Protein AF-A0A7V4G139-F1 (afdb_monomer_lite)

Secondary structure (DSSP, 8-state):
-------PPEEEEEE-TTSEEEEEEEEE-SS-EEEEEEEEEHHHHHHTHHHHHHHHHH---------

pLDDT: mean 84.59, std 18.32, range [36.72, 98.06]

Foldseek 3Di:
DPPPCLFAWDWDWDADPVQKIKIWTWGDAPVDIDIDIDIDGNVVCVVCVVVVVVVVSPDDDDHPDDD

Structure (mmCIF, N/CA/C/O backbone):
data_AF-A0A7V4G139-F1
#
_entry.id   AF-A0A7V4G139-F1
#
loop_
_atom_site.group_PDB
_atom_site.id
_atom_site.type_symbol
_atom_site.label_atom_id
_atom_site.label_alt_id
_atom_site.label_comp_id
_atom_site.label_asym_id
_atom_site.label_entity_id
_atom_site.label_seq_id
_atom_site.pdbx_PDB_ins_code
_atom_site.Cartn_x
_atom_site.Cartn_y
_atom_site.Cartn_z
_atom_site.occupancy
_atom_site.B_iso_or_equiv
_atom_site.auth_seq_id
_atom_site.auth_comp_id
_atom_site.auth_asym_id
_atom_site.auth_atom_id
_atom_site.pdbx_PDB_model_num
ATOM 1 N N . MET A 1 1 ? 9.139 -8.724 -29.113 1.00 37.00 1 MET A N 1
ATOM 2 C CA . MET A 1 1 ? 9.667 -8.742 -27.734 1.00 37.00 1 MET A CA 1
ATOM 3 C C . MET A 1 1 ? 8.591 -8.176 -26.831 1.00 37.00 1 MET A C 1
ATOM 5 O O . MET A 1 1 ? 8.170 -7.048 -27.046 1.00 37.00 1 MET A O 1
ATOM 9 N N . ILE A 1 2 ? 8.049 -9.002 -25.942 1.00 37.75 2 ILE A N 1
ATOM 10 C CA . ILE A 1 2 ? 7.041 -8.590 -24.966 1.00 37.75 2 ILE A CA 1
ATOM 11 C C . ILE A 1 2 ? 7.849 -8.019 -23.807 1.00 37.75 2 ILE A C 1
ATOM 13 O O . ILE A 1 2 ? 8.499 -8.791 -23.106 1.00 37.75 2 ILE A O 1
ATOM 17 N N . ASP A 1 3 ? 7.871 -6.697 -23.634 1.00 45.62 3 ASP A N 1
ATOM 18 C CA . ASP A 1 3 ? 8.350 -6.134 -22.371 1.00 45.62 3 ASP A CA 1
ATOM 19 C C . ASP A 1 3 ? 7.278 -6.421 -21.314 1.00 45.62 3 ASP A C 1
ATOM 21 O O . ASP A 1 3 ? 6.336 -5.666 -21.081 1.00 45.62 3 ASP A O 1
ATOM 25 N N . GLY A 1 4 ? 7.349 -7.644 -20.798 1.00 45.97 4 GLY A N 1
ATOM 26 C CA . GLY A 1 4 ? 6.481 -8.204 -19.781 1.00 45.97 4 GLY A CA 1
ATOM 27 C C . GLY A 1 4 ? 7.010 -7.901 -18.391 1.00 45.97 4 GLY A C 1
ATOM 28 O O . GLY A 1 4 ? 6.949 -8.768 -17.526 1.00 45.97 4 GLY A O 1
ATOM 29 N N . SER A 1 5 ? 7.512 -6.689 -18.143 1.00 47.28 5 SER A N 1
ATOM 30 C CA . SER A 1 5 ? 7.649 -6.227 -16.767 1.00 47.28 5 SER A CA 1
ATOM 31 C C . SER A 1 5 ? 6.252 -5.925 -16.230 1.00 47.28 5 SER A C 1
ATOM 33 O O . SER A 1 5 ? 5.836 -4.769 -16.102 1.00 47.28 5 SER A O 1
ATOM 35 N N . SER A 1 6 ? 5.511 -6.985 -15.892 1.00 55.00 6 SER A N 1
ATOM 36 C CA . SER A 1 6 ? 4.463 -6.963 -14.874 1.00 55.00 6 SER A CA 1
ATOM 37 C C . SER A 1 6 ? 5.130 -6.571 -13.558 1.00 55.00 6 SER A C 1
ATOM 39 O O . SER A 1 6 ? 5.424 -7.407 -12.707 1.00 55.00 6 SER A O 1
ATOM 41 N N . GLY A 1 7 ? 5.489 -5.290 -13.454 1.00 62.44 7 GLY A N 1
ATOM 42 C CA . GLY A 1 7 ? 6.204 -4.739 -12.322 1.00 62.44 7 GLY A CA 1
ATOM 43 C C . GLY A 1 7 ? 5.348 -4.942 -11.090 1.00 62.44 7 GLY A C 1
ATOM 44 O O . GLY A 1 7 ? 4.233 -4.426 -11.004 1.00 62.44 7 GLY A O 1
ATOM 45 N N . ARG A 1 8 ? 5.853 -5.747 -10.160 1.00 77.69 8 ARG A N 1
ATOM 46 C CA . ARG A 1 8 ? 5.173 -6.021 -8.903 1.00 77.69 8 ARG A CA 1
ATOM 47 C C . ARG A 1 8 ? 5.104 -4.727 -8.104 1.00 77.69 8 ARG A C 1
ATOM 49 O O . ARG A 1 8 ? 6.131 -4.125 -7.805 1.00 77.69 8 ARG A O 1
ATOM 56 N N . PHE A 1 9 ? 3.896 -4.330 -7.736 1.00 87.00 9 PHE A N 1
ATOM 57 C CA . PHE A 1 9 ? 3.716 -3.291 -6.738 1.00 87.00 9 PHE A CA 1
ATOM 58 C C . PHE A 1 9 ? 4.002 -3.844 -5.347 1.00 87.00 9 PHE A C 1
ATOM 60 O O . PHE A 1 9 ? 3.567 -4.945 -4.998 1.00 87.00 9 PHE A O 1
ATOM 67 N N . VAL A 1 10 ? 4.696 -3.053 -4.540 1.00 92.94 10 VAL A N 1
ATOM 68 C CA . VAL A 1 10 ? 4.780 -3.244 -3.096 1.00 92.94 10 VAL A CA 1
ATOM 69 C C . VAL A 1 10 ? 3.646 -2.449 -2.466 1.00 92.94 10 VAL A C 1
ATOM 71 O O . VAL A 1 10 ? 3.572 -1.231 -2.636 1.00 92.94 10 VAL A O 1
ATOM 74 N N . LEU A 1 11 ? 2.747 -3.143 -1.770 1.00 94.12 11 LEU A N 1
ATOM 75 C CA . LEU A 1 11 ? 1.668 -2.507 -1.025 1.00 94.12 11 LEU A CA 1
ATOM 76 C C . LEU A 1 11 ? 2.152 -2.131 0.372 1.00 94.12 11 LEU A C 1
ATOM 78 O O . LEU A 1 11 ? 2.780 -2.938 1.056 1.00 94.12 11 LEU A O 1
ATOM 82 N N . VAL A 1 12 ? 1.818 -0.919 0.798 1.00 96.00 12 VAL A N 1
ATOM 83 C CA . VAL A 1 12 ? 2.106 -0.399 2.135 1.00 96.00 12 VAL A CA 1
ATOM 84 C C . VAL A 1 12 ? 0.814 0.085 2.773 1.00 96.00 12 VAL A C 1
ATOM 86 O O . VAL A 1 12 ? 0.020 0.767 2.132 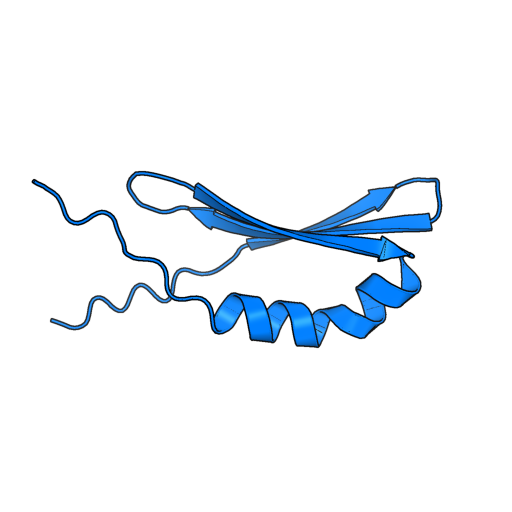1.00 96.00 12 VAL A O 1
ATOM 89 N N . ASN A 1 13 ? 0.590 -0.269 4.034 1.00 95.81 13 ASN A N 1
ATOM 90 C CA . ASN A 1 13 ? -0.550 0.207 4.809 1.00 95.81 13 ASN A CA 1
ATOM 91 C C . ASN A 1 13 ? -0.022 0.977 6.019 1.00 95.81 13 ASN A C 1
ATOM 93 O O . ASN A 1 13 ? 0.722 0.429 6.830 1.00 95.81 13 ASN A O 1
ATOM 97 N N . LEU A 1 14 ? -0.381 2.254 6.103 1.00 96.00 14 LEU A N 1
ATOM 98 C CA . LEU A 1 14 ? 0.039 3.164 7.160 1.00 96.00 14 LEU A CA 1
ATOM 99 C C . LEU A 1 14 ? -1.210 3.672 7.868 1.00 96.00 14 LEU A C 1
ATOM 101 O O . LEU A 1 14 ? -1.967 4.457 7.298 1.00 96.00 14 LEU A O 1
ATOM 105 N N . THR A 1 15 ? -1.432 3.228 9.100 1.00 95.38 15 THR A N 1
ATOM 106 C CA . THR A 1 15 ? -2.568 3.674 9.913 1.00 95.38 15 THR A CA 1
ATOM 107 C C . THR A 1 15 ? -2.087 4.678 10.950 1.00 95.38 15 THR A C 1
ATOM 109 O O . THR A 1 15 ? -1.190 4.388 11.739 1.00 95.38 15 THR A O 1
ATOM 112 N N . GLY A 1 16 ? -2.655 5.882 10.902 1.00 91.69 16 GLY A N 1
ATOM 113 C CA . GLY A 1 16 ? -2.374 6.954 11.847 1.00 91.69 16 GLY A CA 1
ATOM 114 C C . GLY A 1 16 ? -3.276 6.889 13.086 1.00 91.69 16 GLY A C 1
ATOM 115 O O . GLY A 1 16 ? -4.320 6.236 13.064 1.00 91.69 16 GLY A O 1
ATOM 116 N N . PRO A 1 17 ? -2.927 7.617 14.160 1.00 89.94 17 PRO A N 1
ATOM 117 C CA . PRO A 1 17 ? -3.661 7.585 15.429 1.00 89.94 17 PRO A CA 1
ATOM 118 C C . PRO A 1 17 ? -5.090 8.148 15.335 1.00 89.94 17 PRO A C 1
ATOM 120 O O . PRO A 1 17 ? -5.916 7.878 16.197 1.00 89.94 17 PRO A O 1
ATOM 123 N N . SER A 1 18 ? -5.403 8.916 14.288 1.00 91.62 18 SER A N 1
ATOM 124 C CA . SER A 1 18 ? -6.698 9.586 14.098 1.00 91.62 18 SER A CA 1
ATOM 125 C C . SER A 1 18 ? -7.732 8.747 13.333 1.00 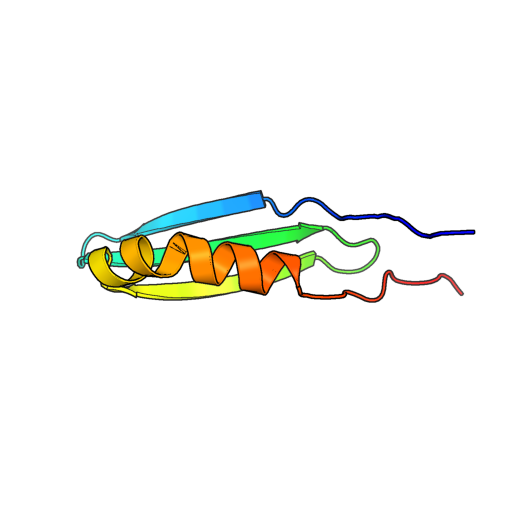91.62 18 SER A C 1
ATOM 127 O O . SER A 1 18 ? -8.663 9.312 12.765 1.00 91.62 18 SER A O 1
ATOM 129 N N . GLY A 1 19 ? -7.545 7.425 13.230 1.00 92.62 19 GLY A N 1
ATOM 130 C CA . GLY A 1 19 ? -8.447 6.549 12.466 1.00 92.62 19 GLY A CA 1
ATOM 131 C C . GLY A 1 19 ? -8.403 6.783 10.951 1.00 92.62 19 GLY A C 1
ATOM 132 O O . GLY A 1 19 ? -9.354 6.468 10.238 1.00 92.62 19 GLY A O 1
ATOM 133 N N . LYS A 1 20 ? -7.308 7.370 10.453 1.00 97.12 20 LYS A N 1
ATOM 134 C CA . LYS A 1 20 ? -7.038 7.532 9.022 1.00 97.12 20 LYS A CA 1
ATOM 135 C C . LYS A 1 20 ? -5.971 6.540 8.589 1.00 97.12 20 LYS A C 1
ATOM 137 O O . LYS A 1 20 ? -4.971 6.355 9.283 1.00 97.12 20 LYS A O 1
ATOM 142 N N . THR A 1 21 ? -6.151 5.965 7.409 1.00 97.94 21 THR A N 1
ATOM 143 C CA . THR A 1 21 ? -5.194 5.035 6.810 1.00 97.94 21 THR A CA 1
ATOM 144 C C . THR A 1 21 ? -4.775 5.524 5.433 1.00 97.94 21 THR A C 1
ATOM 146 O O . THR A 1 21 ? -5.582 6.051 4.669 1.00 97.94 21 THR A O 1
ATOM 149 N N . ILE A 1 22 ? -3.499 5.330 5.114 1.00 98.06 22 ILE A N 1
ATOM 150 C CA . ILE A 1 22 ? -2.949 5.450 3.769 1.00 98.06 22 ILE A CA 1
ATOM 151 C C . ILE A 1 22 ? -2.643 4.037 3.276 1.00 98.06 22 ILE A C 1
ATOM 153 O O . ILE A 1 22 ? -1.800 3.346 3.850 1.00 98.06 22 ILE A O 1
ATOM 157 N N . LEU A 1 23 ? -3.308 3.621 2.203 1.00 98.06 23 LEU A N 1
ATOM 158 C CA . LEU A 1 23 ? -2.924 2.452 1.423 1.00 98.06 23 LEU A CA 1
ATOM 159 C C . LEU A 1 23 ? -2.118 2.933 0.215 1.00 98.06 23 LEU A C 1
ATOM 161 O O . LEU A 1 23 ? -2.625 3.676 -0.623 1.00 98.06 23 LEU A O 1
ATOM 165 N N . GLY A 1 24 ? -0.847 2.556 0.154 1.00 97.25 24 GLY A N 1
ATOM 166 C CA . GLY A 1 24 ? 0.068 2.906 -0.926 1.00 97.25 24 GLY A CA 1
ATOM 167 C C . GLY A 1 24 ? 0.433 1.695 -1.776 1.00 97.25 24 GLY A C 1
ATOM 168 O O . GLY A 1 24 ? 0.547 0.585 -1.263 1.00 97.25 24 GLY A O 1
ATOM 169 N N . ALA A 1 25 ? 0.664 1.920 -3.064 1.00 96.44 25 ALA A N 1
ATOM 170 C CA . ALA A 1 25 ? 1.272 0.972 -3.981 1.00 96.44 25 ALA A CA 1
ATOM 171 C C . ALA A 1 25 ? 2.503 1.610 -4.626 1.00 96.44 25 ALA A C 1
ATOM 173 O O . ALA A 1 25 ? 2.415 2.686 -5.223 1.00 96.44 25 ALA A O 1
ATOM 174 N N . ILE A 1 26 ? 3.644 0.939 -4.497 1.00 93.94 26 ILE A N 1
ATOM 175 C CA . ILE A 1 26 ? 4.949 1.438 -4.927 1.00 93.94 26 ILE A CA 1
ATOM 176 C C . ILE A 1 26 ? 5.488 0.522 -6.015 1.00 93.94 26 ILE A C 1
ATOM 178 O O . ILE A 1 26 ? 5.612 -0.684 -5.801 1.00 93.94 26 ILE A O 1
ATOM 182 N N . ARG A 1 27 ? 5.837 1.087 -7.169 1.00 90.19 27 ARG A N 1
ATOM 183 C CA . ARG A 1 27 ? 6.532 0.375 -8.242 1.00 90.19 27 ARG A CA 1
ATOM 184 C C . ARG A 1 27 ? 7.792 1.147 -8.637 1.00 90.19 27 ARG A C 1
ATOM 186 O O . ARG A 1 27 ? 7.667 2.210 -9.249 1.00 90.19 27 ARG A O 1
ATOM 193 N N . PRO A 1 28 ? 8.991 0.614 -8.357 1.00 88.06 28 PRO A N 1
ATOM 194 C CA . PRO A 1 28 ? 10.218 1.113 -8.964 1.00 88.06 28 PRO A CA 1
ATOM 195 C C . PRO A 1 28 ? 10.152 0.945 -10.489 1.00 88.06 28 PRO A C 1
ATOM 197 O O . PRO A 1 28 ? 9.816 -0.132 -10.989 1.00 88.06 28 PRO A O 1
ATOM 200 N N . GLY A 1 29 ? 10.418 2.019 -11.221 1.00 84.00 29 GLY A N 1
ATOM 201 C CA . GLY A 1 29 ? 10.722 2.002 -12.650 1.00 84.00 29 GLY A CA 1
ATOM 202 C C . GLY A 1 29 ? 12.192 2.354 -12.876 1.00 84.00 29 GLY A C 1
ATOM 203 O O . GLY A 1 29 ? 12.902 2.682 -11.930 1.00 84.00 29 GLY A O 1
ATOM 204 N N . GLU A 1 30 ? 12.638 2.282 -14.127 1.00 79.19 30 GLU A N 1
ATOM 205 C CA . GLU A 1 30 ? 14.049 2.479 -14.496 1.00 79.19 30 GLU A CA 1
ATOM 206 C C . GLU A 1 30 ? 14.539 3.908 -14.214 1.00 79.19 30 GLU A C 1
ATOM 208 O O . GLU A 1 30 ? 15.610 4.089 -13.645 1.00 79.19 30 GLU A O 1
ATOM 213 N N . GLU A 1 31 ? 13.728 4.918 -14.541 1.00 84.31 31 GLU A N 1
ATOM 214 C CA . GLU A 1 31 ? 14.077 6.340 -14.361 1.00 84.31 31 GLU A CA 1
ATOM 215 C C . GLU A 1 31 ? 13.295 7.011 -13.221 1.00 84.31 31 GLU A C 1
ATOM 217 O O . GLU A 1 31 ? 13.677 8.064 -12.713 1.00 84.31 31 GLU A O 1
ATOM 222 N N . GLN A 1 32 ? 12.173 6.414 -12.812 1.00 85.12 32 GLN A N 1
ATOM 223 C CA . GLN A 1 32 ? 11.272 6.987 -11.816 1.00 85.12 32 GLN A CA 1
ATOM 224 C C . GLN A 1 32 ? 10.538 5.906 -11.029 1.00 85.12 32 GLN A C 1
ATOM 226 O O . GLN A 1 32 ? 10.213 4.842 -11.553 1.00 85.12 32 GLN A O 1
ATOM 231 N N . THR A 1 33 ? 10.206 6.204 -9.774 1.00 89.62 33 THR A N 1
ATOM 232 C CA . THR A 1 33 ? 9.343 5.346 -8.955 1.00 89.62 33 THR A CA 1
ATOM 233 C C . THR A 1 33 ? 7.916 5.871 -8.974 1.00 89.62 33 THR A C 1
ATOM 235 O O . THR A 1 33 ? 7.669 7.056 -8.752 1.00 89.62 33 THR A O 1
ATOM 238 N N . TRP A 1 34 ? 6.967 4.975 -9.211 1.00 91.00 34 TRP A N 1
ATOM 239 C CA . TRP A 1 34 ? 5.546 5.280 -9.192 1.00 91.00 34 TRP A CA 1
ATOM 240 C C . TRP A 1 34 ? 4.963 4.997 -7.813 1.00 91.00 34 TRP A C 1
ATOM 242 O O . TRP A 1 34 ? 5.096 3.888 -7.293 1.00 91.00 34 TRP A O 1
ATOM 252 N N . PHE A 1 35 ? 4.286 5.997 -7.251 1.00 94.56 35 PHE A N 1
ATOM 253 C CA . PHE A 1 35 ? 3.560 5.904 -5.989 1.00 94.56 35 PHE A CA 1
ATOM 254 C C . PHE A 1 35 ? 2.087 6.218 -6.236 1.00 94.56 35 PHE A C 1
ATOM 256 O O . PHE A 1 35 ? 1.736 7.338 -6.602 1.00 94.56 35 PHE A O 1
ATOM 263 N N . VAL A 1 36 ? 1.222 5.235 -6.012 1.00 95.50 36 VAL A N 1
ATOM 264 C CA . VAL A 1 36 ? -0.234 5.411 -6.021 1.00 95.50 36 VAL A CA 1
ATOM 265 C C . VAL A 1 36 ? -0.706 5.321 -4.581 1.00 95.50 36 VAL A C 1
ATOM 267 O O . VAL A 1 36 ? -0.288 4.414 -3.866 1.00 95.50 36 VAL A O 1
ATOM 270 N N . LYS A 1 37 ? -1.554 6.247 -4.131 1.00 96.50 37 LYS A N 1
ATOM 271 C CA . LYS A 1 37 ? -2.067 6.238 -2.758 1.00 96.50 37 LYS A CA 1
ATOM 272 C C . LYS A 1 37 ? -3.576 6.422 -2.711 1.00 96.50 37 LYS A C 1
ATOM 274 O O . LYS A 1 37 ? -4.127 7.229 -3.454 1.00 96.50 37 LYS A O 1
ATOM 279 N N . MET A 1 38 ? -4.201 5.717 -1.780 1.00 97.88 38 MET A N 1
ATOM 280 C CA . MET A 1 38 ? -5.563 5.929 -1.311 1.00 97.88 38 MET A CA 1
ATOM 281 C C . MET A 1 38 ? -5.497 6.319 0.164 1.00 97.88 38 MET A C 1
ATOM 283 O O . MET A 1 38 ? -4.739 5.735 0.937 1.00 97.88 38 MET A O 1
ATOM 287 N N . THR A 1 39 ? -6.251 7.338 0.562 1.00 97.06 39 THR A N 1
ATOM 288 C CA . THR A 1 39 ? -6.267 7.838 1.940 1.00 97.06 39 THR A CA 1
ATOM 289 C C . THR A 1 39 ? -7.696 8.120 2.362 1.00 97.06 39 THR A C 1
ATOM 291 O O . THR A 1 39 ? -8.448 8.724 1.604 1.00 97.06 39 THR A O 1
ATOM 294 N N . GLY A 1 40 ? -8.061 7.701 3.568 1.00 96.69 40 GLY A N 1
ATOM 295 C CA . GLY A 1 40 ? -9.411 7.868 4.093 1.00 96.69 40 GLY A CA 1
ATOM 296 C C . GLY A 1 40 ? -9.544 7.295 5.497 1.00 96.69 40 GLY A C 1
ATOM 297 O O . GLY A 1 40 ? -8.545 6.935 6.123 1.00 96.69 40 GLY A O 1
ATOM 298 N N . ASP A 1 41 ? -10.776 7.227 5.992 1.00 97.81 41 ASP A N 1
ATOM 299 C CA . ASP A 1 41 ? -11.106 6.503 7.222 1.00 97.81 41 ASP A CA 1
ATOM 300 C C . ASP A 1 41 ? -10.650 5.046 7.129 1.00 97.81 41 ASP A C 1
ATOM 302 O O . ASP A 1 41 ? -10.813 4.404 6.090 1.00 97.81 41 ASP A O 1
ATOM 306 N N . SER A 1 42 ? -10.065 4.524 8.208 1.00 96.69 42 SER A N 1
ATOM 307 C CA . SER A 1 42 ? -9.440 3.197 8.221 1.00 96.69 42 SER A CA 1
ATOM 308 C C . SER A 1 42 ? -10.395 2.087 7.784 1.00 96.69 42 SER A C 1
ATOM 310 O O . SER A 1 42 ? -10.005 1.211 7.014 1.00 96.69 42 SER A O 1
ATOM 312 N N . GLU A 1 43 ? -11.658 2.152 8.209 1.00 96.62 43 GLU A N 1
ATOM 313 C CA . GLU A 1 43 ? -12.682 1.187 7.802 1.00 96.62 43 GLU A CA 1
ATOM 314 C C . GLU A 1 43 ? -12.992 1.257 6.305 1.00 96.62 43 GLU A C 1
ATOM 316 O O . GLU A 1 43 ? -13.125 0.222 5.655 1.00 96.62 43 GLU A O 1
ATOM 3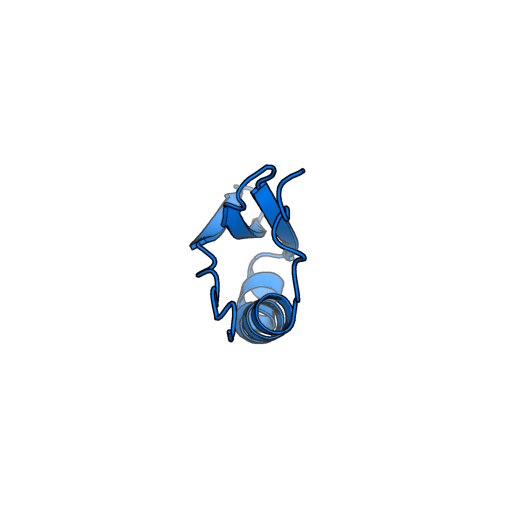21 N N . LEU A 1 44 ? -13.076 2.464 5.741 1.00 97.31 44 LEU A N 1
ATOM 322 C CA . LEU A 1 44 ? -13.330 2.644 4.314 1.00 97.31 44 LEU A CA 1
ATOM 323 C C . LEU A 1 44 ? -12.139 2.151 3.488 1.00 97.31 44 LEU A C 1
ATOM 325 O O . LEU A 1 44 ? -12.316 1.417 2.524 1.00 97.31 44 LEU A O 1
ATOM 329 N N . VAL A 1 45 ? -10.916 2.485 3.906 1.00 97.44 45 VAL A N 1
ATOM 330 C CA . VAL A 1 45 ? -9.691 2.029 3.235 1.00 97.44 45 VAL A CA 1
ATOM 331 C C . VAL A 1 45 ? -9.562 0.505 3.273 1.00 97.44 45 VAL A C 1
ATOM 333 O O . VAL A 1 45 ? -9.095 -0.091 2.304 1.00 97.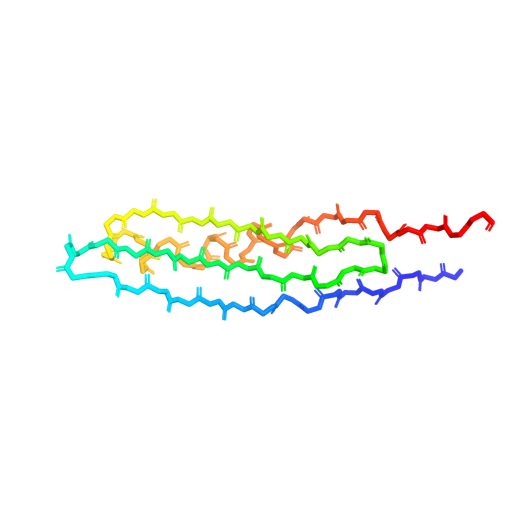44 45 VAL A O 1
ATOM 336 N N . ALA A 1 46 ? -9.988 -0.135 4.365 1.00 96.25 46 ALA A N 1
ATOM 337 C CA . ALA A 1 46 ? -10.020 -1.590 4.462 1.00 96.25 46 ALA A CA 1
ATOM 338 C C . ALA A 1 46 ? -11.042 -2.213 3.496 1.00 96.25 46 ALA A C 1
ATOM 340 O O . ALA A 1 46 ? -10.711 -3.193 2.832 1.00 96.25 46 ALA A O 1
ATOM 341 N N . ARG A 1 47 ? -12.244 -1.629 3.379 1.00 98.00 47 ARG A N 1
ATOM 342 C CA . ARG A 1 47 ? -13.301 -2.089 2.455 1.00 98.00 47 ARG A CA 1
ATOM 343 C C . ARG A 1 47 ? -12.906 -1.929 0.986 1.00 98.00 47 ARG A C 1
ATOM 345 O O . ARG A 1 47 ? -13.116 -2.837 0.195 1.00 98.00 47 ARG A O 1
ATOM 352 N N . GLU A 1 48 ? -12.266 -0.816 0.640 1.00 97.75 48 GLU A N 1
ATOM 353 C CA . GLU A 1 48 ? -11.867 -0.499 -0.740 1.00 97.75 48 GLU A CA 1
ATOM 354 C C . GLU A 1 48 ? -10.519 -1.113 -1.150 1.00 97.75 48 GLU A C 1
ATOM 356 O O . GLU A 1 48 ? -10.033 -0.885 -2.260 1.00 97.75 48 GLU A O 1
ATOM 361 N N . ARG A 1 49 ? -9.881 -1.897 -0.273 1.00 95.88 49 ARG A N 1
ATOM 362 C CA . ARG A 1 49 ? -8.553 -2.466 -0.523 1.00 95.88 49 ARG A CA 1
ATOM 363 C C . ARG A 1 49 ? -8.498 -3.264 -1.829 1.00 95.88 49 ARG A C 1
ATOM 365 O O . ARG A 1 49 ? -7.589 -3.050 -2.626 1.00 95.88 49 ARG A O 1
ATOM 372 N N . GLU A 1 50 ? -9.443 -4.171 -2.059 1.00 96.62 50 GLU A N 1
ATOM 373 C CA . GLU A 1 50 ? -9.438 -5.029 -3.252 1.00 96.62 50 GLU A CA 1
ATOM 374 C C . GLU A 1 50 ? -9.664 -4.225 -4.539 1.00 96.62 50 GLU A C 1
ATOM 376 O O . GLU A 1 50 ? -8.991 -4.454 -5.549 1.00 96.62 50 GLU A O 1
ATOM 381 N N . ALA A 1 51 ? -10.554 -3.229 -4.484 1.00 97.38 51 ALA A N 1
ATOM 382 C CA . ALA A 1 51 ? -10.794 -2.306 -5.587 1.00 97.38 51 ALA A CA 1
ATOM 383 C C . ALA A 1 51 ? -9.529 -1.499 -5.918 1.00 97.38 51 ALA A C 1
ATOM 385 O O . ALA A 1 51 ? -9.142 -1.397 -7.084 1.00 97.38 51 ALA A O 1
ATOM 386 N N . PHE A 1 52 ? -8.829 -1.004 -4.894 1.00 96.69 52 PHE A N 1
ATOM 387 C CA . PHE A 1 52 ? -7.549 -0.321 -5.048 1.00 96.69 52 PHE A CA 1
ATOM 388 C C . PHE A 1 52 ? -6.474 -1.231 -5.658 1.00 96.69 52 PHE A C 1
ATOM 390 O O . PHE A 1 52 ? -5.779 -0.825 -6.589 1.00 96.69 52 PHE A O 1
ATOM 397 N N . GLU A 1 53 ? -6.348 -2.475 -5.189 1.00 94.81 53 GLU A N 1
ATOM 398 C CA . GLU A 1 53 ? -5.398 -3.445 -5.745 1.00 94.81 53 GLU A CA 1
ATOM 399 C C . GLU A 1 53 ? -5.688 -3.757 -7.223 1.00 94.81 53 GLU A C 1
ATOM 401 O O . GLU A 1 53 ? -4.758 -3.836 -8.030 1.00 94.81 53 GLU A O 1
ATOM 406 N N . SER A 1 54 ? -6.963 -3.904 -7.593 1.00 94.69 54 SER A N 1
ATOM 407 C CA . SER A 1 54 ? -7.393 -4.088 -8.985 1.00 94.69 54 SER A CA 1
ATOM 408 C C . SER A 1 54 ? -7.055 -2.868 -9.848 1.00 94.69 54 SER A C 1
ATOM 410 O O . SER A 1 54 ? -6.427 -3.003 -10.902 1.00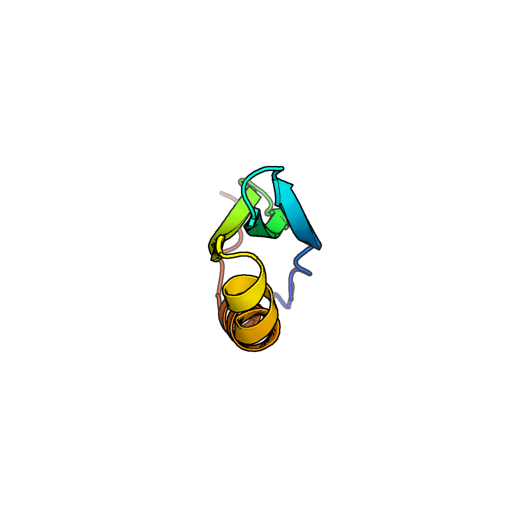 94.69 54 SER A O 1
ATOM 412 N N . PHE A 1 55 ? -7.380 -1.666 -9.363 1.00 94.81 55 PHE A N 1
ATOM 413 C CA . PHE A 1 55 ? -7.048 -0.410 -10.029 1.00 94.81 55 PHE A CA 1
ATOM 414 C C . PHE A 1 55 ? -5.545 -0.304 -10.294 1.00 94.81 55 PHE A C 1
ATOM 416 O O . PHE A 1 55 ? -5.131 -0.113 -11.435 1.00 94.81 55 PHE A O 1
ATOM 423 N N . VAL A 1 56 ? -4.719 -0.516 -9.271 1.00 93.00 56 VAL A N 1
ATOM 424 C CA . VAL A 1 56 ? -3.257 -0.454 -9.373 1.00 93.00 56 VAL A CA 1
ATOM 425 C C . VAL A 1 56 ? -2.714 -1.471 -10.384 1.00 93.00 56 VAL A C 1
ATOM 427 O O . VAL A 1 56 ? -1.851 -1.122 -11.189 1.00 93.00 56 VAL A O 1
ATOM 430 N N . LYS A 1 57 ? -3.241 -2.704 -10.410 1.00 89.81 57 LYS A N 1
ATOM 431 C CA . LYS A 1 57 ? -2.867 -3.733 -11.401 1.00 89.81 57 LYS A CA 1
ATOM 432 C C . LYS A 1 57 ? -3.261 -3.361 -12.834 1.00 89.81 57 LYS A C 1
ATOM 434 O O . LYS A 1 57 ? -2.607 -3.811 -13.772 1.00 89.81 57 LYS A O 1
ATOM 439 N N . SER A 1 58 ? -4.306 -2.554 -13.013 1.00 90.69 58 SER A N 1
ATOM 440 C CA . SER A 1 58 ? -4.745 -2.086 -14.334 1.00 90.69 58 SER A CA 1
ATOM 441 C C . SER A 1 58 ? -3.854 -0.981 -14.918 1.00 90.69 58 SER A C 1
ATOM 443 O O . SER A 1 58 ? -3.868 -0.746 -16.130 1.00 90.69 58 SER A O 1
ATOM 445 N N . LEU A 1 59 ? -3.056 -0.310 -14.076 1.00 89.19 59 LEU A N 1
ATOM 446 C CA . LEU A 1 59 ? -2.209 0.796 -14.501 1.00 89.19 59 LEU A CA 1
ATOM 447 C C . LEU A 1 59 ? -1.069 0.307 -15.398 1.00 89.19 59 LEU A C 1
ATOM 449 O O . LEU A 1 59 ? -0.276 -0.567 -15.043 1.00 89.19 59 LEU A O 1
ATOM 453 N N . ARG A 1 60 ? -0.954 0.935 -16.569 1.00 85.12 60 ARG A N 1
ATOM 454 C CA . ARG A 1 60 ? 0.154 0.722 -17.500 1.00 85.12 60 ARG A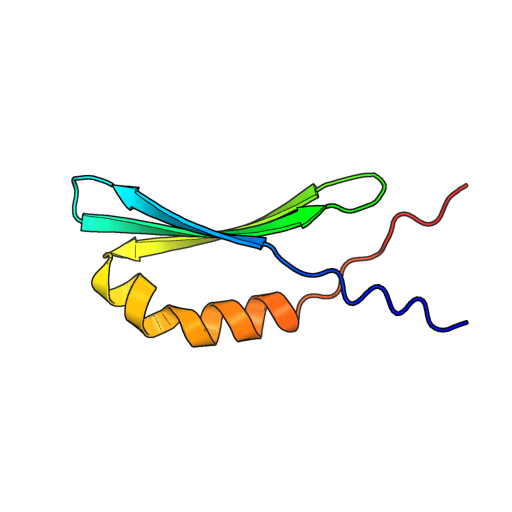 CA 1
ATOM 455 C C . ARG A 1 60 ? 1.141 1.865 -17.353 1.00 85.12 60 ARG A C 1
ATOM 457 O O . ARG A 1 60 ? 0.787 3.023 -17.539 1.00 85.12 60 ARG A O 1
ATOM 464 N N . PHE A 1 61 ? 2.388 1.522 -17.068 1.00 77.31 61 PHE A N 1
ATOM 465 C CA . PHE A 1 61 ? 3.472 2.487 -16.955 1.00 77.31 61 PHE A CA 1
ATOM 466 C C . PHE A 1 61 ? 4.384 2.298 -18.147 1.00 77.31 61 PHE A C 1
ATOM 468 O O . PHE A 1 61 ? 4.767 1.169 -18.460 1.00 77.31 61 PHE A O 1
ATOM 475 N N . ARG A 1 62 ? 4.720 3.395 -18.819 1.00 68.69 62 ARG A N 1
ATOM 476 C CA . ARG A 1 62 ? 5.727 3.359 -19.870 1.00 68.69 62 ARG A CA 1
ATOM 477 C C . ARG A 1 62 ? 7.083 3.262 -19.171 1.00 68.69 62 ARG A C 1
ATOM 479 O O . ARG A 1 62 ? 7.464 4.202 -18.483 1.00 68.69 62 ARG A O 1
ATOM 486 N N . GLY A 1 63 ? 7.739 2.104 -19.278 1.00 59.22 63 GLY A N 1
ATOM 487 C CA . GLY A 1 63 ? 9.147 1.965 -18.904 1.00 59.22 63 GLY A CA 1
ATOM 488 C C . GLY A 1 63 ? 9.962 2.979 -19.699 1.00 59.22 63 GLY A C 1
ATOM 489 O O . GLY A 1 63 ? 9.637 3.249 -20.864 1.00 59.22 63 GLY A O 1
ATOM 490 N N . GLY A 1 64 ? 10.935 3.603 -19.048 1.00 52.66 64 GLY A N 1
ATOM 491 C CA . GLY A 1 64 ? 11.854 4.527 -19.691 1.00 52.66 64 GLY A CA 1
ATOM 492 C C . GLY A 1 64 ? 12.634 3.780 -20.759 1.00 52.66 64 GLY A C 1
ATOM 493 O O . GLY A 1 64 ? 13.610 3.109 -20.459 1.00 52.66 64 GLY A O 1
ATOM 494 N N . ARG A 1 65 ? 12.183 3.831 -22.019 1.00 46.84 65 ARG A N 1
ATOM 495 C CA . ARG A 1 65 ? 13.011 3.351 -23.126 1.00 46.84 65 ARG A CA 1
ATOM 496 C C . ARG A 1 65 ? 14.167 4.324 -23.273 1.00 46.84 65 ARG A C 1
ATOM 498 O O . ARG A 1 65 ? 13.925 5.497 -23.553 1.00 46.84 65 ARG A O 1
ATOM 505 N N . GLY A 1 66 ? 15.372 3.782 -23.118 1.00 49.03 66 GLY A N 1
ATOM 506 C CA . GLY A 1 66 ? 16.629 4.465 -23.362 1.00 49.03 66 GLY A CA 1
ATOM 507 C C . GLY A 1 66 ? 16.640 5.257 -24.667 1.00 49.03 66 GLY A C 1
ATOM 508 O O . GLY A 1 66 ? 16.031 4.865 -25.670 1.00 49.03 66 GLY A O 1
ATOM 509 N N . GLN A 1 67 ? 17.353 6.375 -24.602 1.00 36.72 67 GLN A N 1
ATOM 510 C CA . GLN A 1 67 ? 18.004 6.982 -25.753 1.00 36.72 67 GLN A CA 1
ATOM 511 C C . GLN A 1 67 ? 19.472 6.574 -25.747 1.00 36.72 67 GLN A C 1
ATOM 513 O O . GLN A 1 67 ? 20.030 6.461 -24.632 1.00 36.72 67 GLN A O 1
#

Sequence (67 aa):
MIDGSSGRFVLVNLTGPSGKTILGAIRPGEEQTWFVKMTGDSELVAREREAFESFVKSLRFRGGRGQ

Radius of gyration: 14.21 Å; chains: 1; bounding box: 31×18×43 Å